Protein AF-A0A2V6CQQ0-F1 (afdb_monomer_lite)

Structure (mmCIF, N/CA/C/O backbone):
data_AF-A0A2V6CQQ0-F1
#
_entry.id   AF-A0A2V6CQQ0-F1
#
loop_
_atom_site.group_PDB
_atom_site.id
_atom_site.type_symbol
_atom_site.label_atom_id
_atom_site.label_alt_id
_atom_site.label_comp_id
_atom_site.label_asym_id
_atom_site.label_entity_id
_atom_site.label_seq_id
_atom_site.pdbx_PDB_ins_code
_atom_site.Cartn_x
_atom_site.Cartn_y
_atom_site.Cartn_z
_atom_site.occupancy
_atom_site.B_iso_or_equiv
_atom_site.auth_seq_id
_atom_site.auth_comp_id
_atom_site.auth_asym_id
_atom_site.auth_atom_id
_atom_site.pdbx_PDB_model_num
ATOM 1 N N . MET A 1 1 ? -26.457 2.464 -10.952 1.00 28.53 1 MET A N 1
ATOM 2 C CA . MET A 1 1 ? -26.771 2.370 -9.508 1.00 28.53 1 MET A CA 1
ATOM 3 C C . MET A 1 1 ? -25.485 2.509 -8.698 1.00 28.53 1 MET A C 1
ATOM 5 O O . MET A 1 1 ? -24.853 1.508 -8.412 1.00 28.53 1 MET A O 1
ATOM 9 N N . ILE A 1 2 ? -25.057 3.734 -8.381 1.00 39.97 2 ILE A N 1
ATOM 10 C CA . ILE A 1 2 ? -23.829 3.989 -7.587 1.00 39.97 2 ILE A CA 1
ATOM 11 C C . ILE A 1 2 ? -24.143 4.788 -6.299 1.00 39.97 2 ILE A C 1
ATOM 13 O O .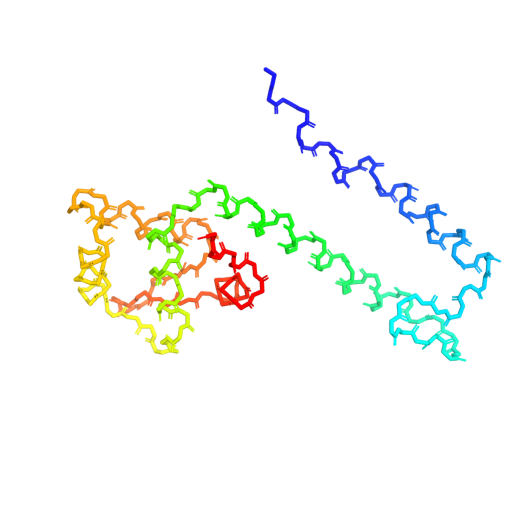 ILE A 1 2 ? -23.304 4.941 -5.423 1.00 39.97 2 ILE A O 1
ATOM 17 N N . LEU A 1 3 ? -25.399 5.204 -6.097 1.00 36.00 3 LEU A N 1
ATOM 18 C CA . LEU A 1 3 ? -25.819 6.024 -4.951 1.00 36.00 3 LEU A CA 1
ATOM 19 C C . LEU A 1 3 ? -26.097 5.264 -3.635 1.00 36.00 3 LEU A C 1
ATOM 21 O O . LEU A 1 3 ? -26.419 5.899 -2.637 1.00 36.00 3 LEU A O 1
ATOM 25 N N . LEU A 1 4 ? -25.976 3.932 -3.591 1.00 36.03 4 LEU A N 1
ATOM 26 C CA . LEU A 1 4 ? -26.405 3.127 -2.430 1.00 36.03 4 LEU A CA 1
ATOM 27 C C . LEU A 1 4 ? -25.297 2.774 -1.421 1.00 36.03 4 LEU A C 1
ATOM 29 O O . LEU A 1 4 ? -25.607 2.281 -0.342 1.00 36.03 4 LEU A O 1
ATOM 33 N N . LEU A 1 5 ? -24.024 3.045 -1.723 1.00 39.38 5 LEU A N 1
ATOM 34 C CA . LEU A 1 5 ? -22.901 2.677 -0.841 1.00 39.38 5 LEU A CA 1
ATOM 35 C C . LEU A 1 5 ? -22.500 3.773 0.161 1.00 39.38 5 LEU A C 1
ATOM 37 O O . LEU A 1 5 ? -21.804 3.490 1.130 1.00 39.38 5 LEU A O 1
ATOM 41 N N . VAL A 1 6 ? -22.973 5.011 -0.022 1.00 39.28 6 VAL A N 1
ATOM 42 C CA . VAL A 1 6 ? -22.589 6.158 0.828 1.00 39.28 6 VAL A CA 1
ATOM 43 C C . VAL A 1 6 ? -23.478 6.292 2.076 1.00 39.28 6 VAL A C 1
ATOM 45 O O . VAL A 1 6 ? -23.090 6.922 3.056 1.00 39.28 6 VAL A O 1
ATOM 48 N N . THR A 1 7 ? -24.657 5.668 2.104 1.00 36.47 7 THR A N 1
ATOM 49 C CA . THR A 1 7 ? -25.633 5.847 3.197 1.00 36.47 7 THR A CA 1
ATOM 50 C C . THR A 1 7 ? -25.493 4.847 4.341 1.00 36.47 7 THR A C 1
ATOM 52 O O . THR A 1 7 ? -26.011 5.098 5.430 1.00 36.47 7 THR A O 1
ATOM 55 N N . VAL A 1 8 ? -24.755 3.751 4.158 1.00 41.12 8 VAL A N 1
ATOM 56 C CA . VAL A 1 8 ? -24.624 2.691 5.170 1.00 41.12 8 VAL A CA 1
ATOM 57 C C . VAL A 1 8 ? -24.041 3.220 6.496 1.00 41.12 8 VAL A C 1
ATOM 59 O O . VAL A 1 8 ? -24.694 3.042 7.523 1.00 41.12 8 VAL A O 1
ATOM 62 N N . PRO A 1 9 ? -22.934 3.989 6.553 1.00 44.97 9 PRO A N 1
ATOM 63 C CA . PRO A 1 9 ? -22.436 4.471 7.844 1.00 44.97 9 PRO A CA 1
ATOM 64 C C . PRO A 1 9 ? -23.335 5.540 8.492 1.00 44.97 9 PRO A C 1
ATOM 66 O O . PRO A 1 9 ? -23.205 5.807 9.688 1.00 44.97 9 PRO A O 1
ATOM 69 N N . PHE A 1 10 ? -24.262 6.148 7.741 1.00 43.06 10 PHE A N 1
ATOM 70 C CA . PHE A 1 10 ? -25.167 7.180 8.255 1.00 43.06 10 PHE A CA 1
ATOM 71 C C . PHE A 1 10 ? -26.461 6.591 8.836 1.00 43.06 10 PHE A C 1
ATOM 73 O O . PHE A 1 10 ? -26.939 7.050 9.873 1.00 43.06 10 PHE A O 1
ATOM 80 N N . VAL A 1 11 ? -26.996 5.527 8.227 1.00 44.72 11 VAL A N 1
ATOM 81 C CA . VAL A 1 11 ? -28.242 4.875 8.672 1.00 44.72 11 VAL A CA 1
ATOM 82 C C . VAL A 1 11 ? -28.039 4.085 9.975 1.00 44.72 11 VAL A C 1
ATOM 84 O O . VAL A 1 11 ? -28.928 4.060 10.832 1.00 44.72 11 VAL A O 1
ATOM 87 N N . PHE A 1 12 ? -26.847 3.523 10.201 1.00 46.91 12 PHE A N 1
ATOM 88 C CA . PHE A 1 12 ? -26.572 2.707 11.389 1.00 46.91 12 PHE A CA 1
ATOM 89 C C . PHE A 1 12 ? -26.196 3.495 12.654 1.00 46.91 12 PHE A C 1
ATOM 91 O O . PHE A 1 12 ? -26.159 2.893 13.723 1.00 46.91 12 PHE A O 1
ATOM 98 N N . ARG A 1 13 ? -25.997 4.824 12.614 1.00 49.53 13 ARG A N 1
ATOM 99 C CA . ARG A 1 13 ? -25.716 5.611 13.841 1.00 49.53 13 ARG A CA 1
ATOM 100 C C . ARG A 1 13 ? -26.826 5.477 14.885 1.00 49.53 13 ARG A C 1
ATOM 102 O O . ARG A 1 13 ? -26.554 5.286 16.066 1.00 49.53 13 ARG A O 1
ATOM 109 N N . SER A 1 14 ? -28.081 5.525 14.437 1.00 51.91 14 SER A N 1
ATOM 110 C CA . SER A 1 14 ? -29.247 5.371 15.315 1.00 51.91 14 SER A CA 1
ATOM 111 C C . SER A 1 14 ? -29.390 3.943 15.854 1.00 51.91 14 SER A C 1
ATOM 113 O O . SER A 1 14 ? -29.821 3.746 16.989 1.00 51.91 14 SER A O 1
ATOM 115 N N . GLN A 1 15 ? -28.995 2.941 15.064 1.00 48.72 15 GLN A N 1
ATOM 116 C CA . GLN A 1 15 ? -29.068 1.533 15.447 1.00 48.72 15 GLN A CA 1
ATOM 117 C C . GLN A 1 15 ? -27.927 1.131 16.383 1.00 48.72 15 GLN A C 1
ATOM 119 O O . GLN A 1 15 ? -28.166 0.387 17.326 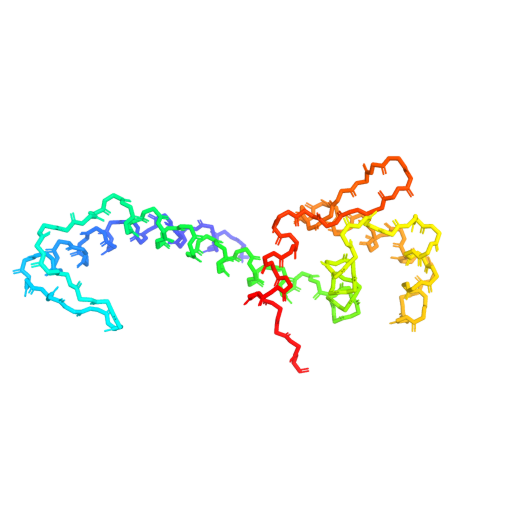1.00 48.72 15 GLN A O 1
ATOM 124 N N . LEU A 1 16 ? -26.726 1.687 16.201 1.00 53.59 16 LEU A N 1
ATOM 125 C CA . LEU A 1 16 ? -25.611 1.545 17.136 1.00 53.59 16 LEU A CA 1
ATOM 126 C C . LEU A 1 16 ? -25.923 2.224 18.468 1.00 53.59 16 LEU A C 1
ATOM 128 O O . LEU A 1 16 ? -25.716 1.616 19.508 1.00 53.59 16 LEU A O 1
ATOM 132 N N . ALA A 1 17 ? -26.510 3.425 18.459 1.00 53.28 17 ALA A N 1
ATOM 133 C CA . ALA A 1 17 ? -26.971 4.072 19.687 1.00 53.28 17 ALA A CA 1
ATOM 134 C C . ALA A 1 17 ? -28.032 3.230 20.423 1.00 53.28 17 ALA A C 1
ATOM 136 O O . ALA A 1 17 ? -27.977 3.106 21.643 1.00 53.28 17 ALA A O 1
ATOM 137 N N . LYS A 1 18 ? -28.957 2.590 19.690 1.00 50.97 18 LYS A N 1
ATOM 138 C CA . LYS A 1 18 ? -29.941 1.651 20.261 1.00 50.97 18 LYS A CA 1
ATOM 139 C C . LYS A 1 18 ? -29.304 0.362 20.780 1.00 50.97 18 LYS A C 1
ATOM 141 O O . LYS A 1 18 ? -29.691 -0.102 21.845 1.00 50.97 18 LYS A O 1
ATOM 146 N N . LEU A 1 19 ? -28.324 -0.196 20.071 1.00 56.00 19 LEU A N 1
ATOM 147 C CA . LEU A 1 19 ? -27.565 -1.366 20.515 1.00 56.00 19 LEU A CA 1
ATOM 148 C C . LEU A 1 19 ? -26.779 -1.046 21.794 1.00 56.00 19 LEU A C 1
ATOM 150 O O . LEU A 1 19 ? -26.791 -1.829 22.733 1.00 56.00 19 LEU A O 1
ATOM 154 N N . ILE A 1 20 ? -26.164 0.135 21.866 1.00 55.00 20 ILE A N 1
ATOM 155 C CA . ILE A 1 20 ? -25.442 0.630 23.043 1.00 55.00 20 ILE A CA 1
ATOM 156 C C . ILE A 1 20 ? -26.406 0.860 24.209 1.00 55.00 20 ILE A C 1
ATOM 158 O O . ILE A 1 20 ? -26.116 0.426 25.320 1.00 55.00 20 ILE A O 1
ATOM 162 N N . ALA A 1 21 ? -27.572 1.465 23.967 1.00 53.31 21 ALA A N 1
ATOM 163 C CA . ALA A 1 21 ? -28.611 1.614 24.984 1.00 53.31 21 ALA A CA 1
ATOM 164 C C . ALA A 1 21 ? -29.103 0.248 25.494 1.00 53.31 21 ALA A C 1
ATOM 166 O O . ALA A 1 21 ? -29.290 0.075 26.695 1.00 53.31 21 ALA A O 1
ATOM 167 N N . LEU A 1 22 ? -29.239 -0.748 24.612 1.00 52.69 22 LEU A N 1
ATOM 168 C CA . LEU A 1 22 ? -29.574 -2.126 24.981 1.00 52.69 22 LEU A CA 1
ATOM 169 C C . LEU A 1 22 ? -28.461 -2.800 25.794 1.00 52.69 22 LEU A C 1
ATOM 171 O O . LEU A 1 22 ? -28.764 -3.447 26.788 1.00 52.69 22 LEU A O 1
ATOM 175 N N . ILE A 1 23 ? -27.187 -2.615 25.436 1.00 56.75 23 ILE A N 1
ATOM 176 C CA . ILE A 1 23 ? -26.026 -3.129 26.187 1.00 56.75 23 ILE A CA 1
ATOM 177 C C . ILE A 1 23 ? -25.952 -2.489 27.584 1.00 56.75 23 ILE A C 1
ATOM 179 O O . ILE A 1 23 ? -25.709 -3.185 28.573 1.00 56.75 23 ILE A O 1
ATOM 183 N N . GLN A 1 24 ? -26.216 -1.181 27.676 1.00 52.22 24 GLN A N 1
ATOM 184 C CA . GLN A 1 24 ? -26.288 -0.432 28.933 1.00 52.22 24 GLN A CA 1
ATOM 185 C C . GLN A 1 24 ? -27.463 -0.892 29.807 1.00 52.22 24 GLN A C 1
ATOM 187 O O . GLN A 1 24 ? -27.277 -1.137 30.999 1.00 52.22 24 GLN A O 1
ATOM 192 N N . MET A 1 25 ? -28.655 -1.069 29.224 1.00 50.25 25 MET A N 1
ATOM 193 C CA . MET A 1 25 ? -29.836 -1.588 29.926 1.00 50.25 25 MET A CA 1
ATOM 194 C C . MET A 1 25 ? -29.645 -3.039 30.379 1.00 50.25 25 MET A C 1
ATOM 196 O O . MET A 1 25 ? -30.056 -3.400 31.480 1.00 50.25 25 MET A O 1
ATOM 200 N N . ALA A 1 26 ? -28.978 -3.861 29.568 1.00 49.97 26 ALA A N 1
ATOM 201 C CA . ALA A 1 26 ? -28.723 -5.269 29.852 1.00 49.97 26 ALA A CA 1
ATOM 202 C C . ALA A 1 26 ? -27.560 -5.504 30.836 1.00 49.97 26 ALA A C 1
ATOM 204 O O . ALA A 1 26 ? -27.280 -6.655 31.167 1.00 49.97 26 ALA A O 1
ATOM 205 N N . LYS A 1 27 ? -26.883 -4.443 31.319 1.00 51.56 27 LYS A N 1
ATOM 206 C CA . LYS A 1 27 ? -25.722 -4.519 32.230 1.00 51.56 27 LYS A CA 1
ATOM 207 C C . LYS A 1 27 ? -24.691 -5.558 31.777 1.00 51.56 27 LYS A C 1
ATOM 209 O O . LYS A 1 27 ? -24.169 -6.324 32.590 1.00 51.56 27 LYS A O 1
ATOM 214 N N . ILE A 1 28 ? -24.423 -5.616 30.474 1.00 47.50 28 ILE A N 1
ATOM 215 C CA . ILE A 1 28 ? -23.486 -6.588 29.912 1.00 47.50 28 ILE A CA 1
ATOM 216 C C . ILE A 1 28 ? -22.084 -6.219 30.404 1.00 47.50 28 ILE A C 1
ATOM 218 O O . ILE A 1 28 ? -21.483 -5.249 29.955 1.00 47.50 28 ILE A O 1
ATOM 222 N N . LYS A 1 29 ? -21.579 -6.997 31.365 1.00 47.72 29 LYS A N 1
ATOM 223 C CA . LYS A 1 29 ? -20.271 -6.785 32.007 1.00 47.72 29 LYS A CA 1
ATOM 224 C C . LYS A 1 29 ? -19.089 -7.211 31.137 1.00 47.72 29 LYS A C 1
ATOM 226 O O . LYS A 1 29 ? -17.948 -6.953 31.506 1.00 47.72 29 LYS A O 1
ATOM 231 N N . LYS A 1 30 ? -19.353 -7.873 30.007 1.00 43.53 30 LYS A N 1
ATOM 232 C CA . LYS A 1 30 ? -18.328 -8.494 29.172 1.00 43.53 30 LYS A CA 1
ATOM 233 C C . LYS A 1 30 ? -18.705 -8.447 27.699 1.00 43.53 30 LYS A C 1
ATOM 235 O O . LYS A 1 30 ? -19.764 -8.942 27.320 1.00 43.53 30 LYS A O 1
ATOM 240 N N . LEU A 1 31 ? -17.830 -7.883 26.872 1.00 49.91 31 LEU A N 1
ATOM 241 C CA . LEU A 1 31 ? -17.937 -7.952 25.415 1.00 49.91 31 LEU A CA 1
ATOM 242 C C . LEU A 1 31 ? -16.597 -8.465 24.872 1.00 49.91 31 LEU A C 1
ATOM 244 O O . LEU A 1 31 ? -15.614 -7.730 24.806 1.00 49.91 31 LEU A O 1
ATOM 248 N N . GLY A 1 32 ? -16.536 -9.761 24.557 1.00 56.38 32 GLY A N 1
ATOM 249 C CA . GLY A 1 32 ? -15.282 -10.426 24.190 1.00 56.38 32 GLY A CA 1
ATOM 250 C C . GLY A 1 32 ? -14.269 -10.452 25.354 1.00 56.38 32 GLY A C 1
ATOM 251 O O . GLY A 1 32 ? -14.653 -10.811 26.469 1.00 56.38 32 GLY A O 1
ATOM 252 N N . PRO A 1 33 ? -12.986 -10.106 25.131 1.00 47.94 33 PRO A N 1
ATOM 253 C CA . PRO A 1 33 ? -11.940 -10.148 26.160 1.00 47.94 33 PRO A CA 1
ATOM 254 C C . PRO A 1 33 ? -11.958 -8.954 27.133 1.00 47.94 33 PRO A C 1
ATOM 256 O O . PRO A 1 33 ? -11.069 -8.850 27.970 1.00 47.94 33 PRO A O 1
ATOM 259 N N . ILE A 1 34 ? -12.928 -8.042 27.024 1.00 45.34 34 ILE A N 1
ATOM 260 C CA . ILE A 1 34 ? -12.988 -6.810 27.821 1.00 45.34 34 ILE A CA 1
ATOM 261 C C . ILE A 1 34 ? -14.002 -6.985 28.957 1.00 45.34 34 ILE A C 1
ATOM 263 O O . ILE A 1 34 ? -15.170 -7.291 28.699 1.00 45.34 34 ILE A O 1
ATOM 267 N N . GLU A 1 35 ? -13.560 -6.771 30.199 1.00 49.34 35 GLU A N 1
ATOM 268 C CA . GLU A 1 35 ? -14.394 -6.778 31.407 1.00 49.34 35 GLU A CA 1
ATOM 269 C C . GLU A 1 35 ? -14.608 -5.338 31.899 1.00 49.34 35 GLU A C 1
ATOM 271 O O . GLU A 1 35 ? -13.659 -4.581 32.099 1.00 49.34 35 GLU A O 1
ATOM 276 N N . PHE A 1 36 ? -15.871 -4.928 32.041 1.00 53.00 36 PHE A N 1
ATOM 277 C CA . PHE A 1 36 ? -16.247 -3.572 32.456 1.00 53.00 36 PHE A CA 1
ATOM 278 C C . PHE A 1 36 ? -16.429 -3.538 33.980 1.00 53.00 36 PHE A C 1
ATOM 280 O O . PHE A 1 36 ? -17.535 -3.754 34.478 1.00 53.00 36 PHE A O 1
ATOM 287 N N . GLU A 1 37 ? -15.345 -3.330 34.733 1.00 50.28 37 GLU A N 1
ATOM 288 C CA . GLU A 1 37 ? -15.372 -3.547 36.188 1.00 50.28 37 GLU A CA 1
ATOM 289 C C . GLU A 1 37 ? -16.091 -2.469 37.008 1.00 50.28 37 GLU A C 1
ATOM 291 O O . GLU A 1 37 ? -16.695 -2.823 3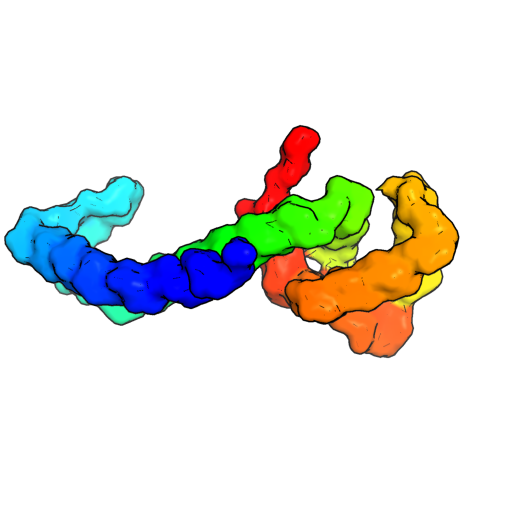8.016 1.00 50.28 37 GLU A O 1
ATOM 296 N N . GLN A 1 38 ? -16.119 -1.194 36.614 1.00 48.78 38 GLN A N 1
ATOM 297 C CA . GLN A 1 38 ? -16.846 -0.147 37.349 1.00 48.78 38 GLN A CA 1
ATOM 298 C C . GLN A 1 38 ? -16.852 1.152 36.536 1.00 48.78 38 GLN A C 1
ATOM 300 O O . GLN A 1 38 ? -15.794 1.682 36.230 1.00 48.78 38 GLN A O 1
ATOM 305 N N . ASN A 1 39 ? -18.048 1.663 36.222 1.00 49.53 39 ASN A N 1
ATOM 306 C CA . ASN A 1 39 ? -18.324 2.811 35.346 1.00 49.53 39 ASN A CA 1
ATOM 307 C C . ASN A 1 39 ? -17.825 2.650 33.897 1.00 49.53 39 ASN A C 1
ATOM 309 O O . ASN A 1 39 ? -16.639 2.467 33.650 1.00 49.53 39 ASN A O 1
ATOM 313 N N . PRO A 1 40 ? -18.715 2.727 32.894 1.00 50.31 40 PRO A N 1
ATOM 314 C CA . PRO A 1 40 ? -18.290 2.522 31.519 1.00 50.31 40 PRO A CA 1
ATOM 315 C C . PRO A 1 40 ? -17.434 3.724 31.068 1.00 50.31 40 PRO A C 1
ATOM 317 O O . PRO A 1 40 ? -17.923 4.856 31.137 1.00 50.31 40 PRO A O 1
ATOM 320 N N . PRO A 1 41 ? -16.200 3.537 30.557 1.00 51.84 41 PRO A N 1
ATOM 321 C CA . PRO A 1 41 ? -15.496 4.595 29.845 1.00 51.84 41 PRO A CA 1
ATOM 322 C C . PRO A 1 41 ? -16.134 4.711 28.455 1.00 51.84 41 PRO A C 1
ATOM 324 O O . PRO A 1 41 ? -15.591 4.280 27.442 1.00 51.84 41 PRO A O 1
ATOM 327 N N . ILE A 1 42 ? -17.373 5.218 28.419 1.00 60.91 42 ILE A N 1
ATOM 328 C CA . ILE A 1 42 ? -18.231 5.209 27.227 1.00 60.91 42 ILE A CA 1
ATOM 329 C C . ILE A 1 42 ? -17.557 5.991 26.100 1.00 60.91 42 ILE A C 1
ATOM 331 O O . ILE A 1 42 ? -17.540 5.525 24.969 1.00 60.91 42 ILE A O 1
ATOM 335 N N . ALA A 1 43 ? -16.979 7.156 26.395 1.00 59.97 43 ALA A N 1
ATOM 336 C CA . ALA A 1 43 ? -16.414 8.028 25.370 1.00 59.97 43 ALA A CA 1
ATOM 337 C C . ALA A 1 43 ? -15.144 7.446 24.729 1.00 59.97 43 ALA A C 1
ATOM 339 O O . ALA A 1 43 ? -15.034 7.442 23.506 1.00 59.97 43 ALA A O 1
ATOM 340 N N . GLU A 1 44 ? -14.220 6.914 25.531 1.00 56.44 44 GLU A N 1
ATOM 341 C CA . GLU A 1 44 ? -12.952 6.360 25.041 1.00 56.44 44 GLU A CA 1
ATOM 342 C C . GLU A 1 44 ? -13.163 5.053 24.273 1.00 56.44 44 GLU A C 1
ATOM 344 O O . GLU A 1 44 ? -12.610 4.882 23.188 1.00 56.44 44 GLU A O 1
ATOM 349 N N . ILE A 1 45 ? -14.039 4.168 24.767 1.00 60.72 45 ILE A N 1
ATOM 350 C CA . ILE A 1 45 ? -14.398 2.941 24.046 1.00 60.72 45 ILE A CA 1
ATOM 351 C C . ILE A 1 45 ? -15.136 3.283 22.748 1.00 60.72 45 ILE A C 1
ATOM 353 O O . ILE A 1 45 ? -14.841 2.694 21.711 1.00 60.72 45 ILE A O 1
ATOM 357 N N . ILE A 1 46 ? -16.071 4.242 22.760 1.00 61.56 46 ILE A N 1
ATOM 358 C CA . ILE A 1 46 ? -16.766 4.666 21.535 1.00 61.56 46 ILE A CA 1
ATOM 359 C C . ILE A 1 46 ? -15.784 5.281 20.542 1.00 61.56 46 ILE A C 1
ATOM 361 O O . ILE A 1 46 ? -15.884 4.979 19.354 1.00 61.56 46 ILE A O 1
ATOM 365 N N . ALA A 1 47 ? -14.840 6.109 20.989 1.00 62.81 47 ALA A N 1
ATOM 366 C CA . ALA A 1 47 ? -13.822 6.692 20.122 1.00 62.81 47 ALA A CA 1
ATOM 367 C C . ALA A 1 47 ? -12.948 5.601 19.487 1.00 62.81 47 ALA A C 1
ATOM 369 O O . ALA A 1 47 ? -12.779 5.596 18.268 1.00 62.81 47 ALA A O 1
ATOM 370 N N . LEU A 1 48 ? -12.492 4.627 20.283 1.00 63.88 48 LEU A N 1
ATOM 371 C CA . LEU A 1 48 ? -11.691 3.496 19.816 1.00 63.88 48 LEU A CA 1
ATOM 372 C C . LEU A 1 48 ? -12.456 2.622 18.809 1.00 63.88 48 LEU A C 1
ATOM 374 O O . LEU A 1 48 ? -11.946 2.319 17.733 1.00 63.88 48 LEU A O 1
ATOM 378 N N . VAL A 1 49 ? -13.704 2.259 19.122 1.00 65.69 49 VAL A N 1
ATOM 379 C CA . VAL A 1 49 ? -14.560 1.459 18.231 1.00 65.69 49 VAL A CA 1
ATOM 380 C C . VAL A 1 49 ? -14.875 2.231 16.951 1.00 65.69 49 VAL A C 1
ATOM 382 O O . VAL A 1 49 ? -14.823 1.665 15.862 1.00 65.69 49 VAL A O 1
ATOM 385 N N . THR A 1 50 ? -15.156 3.531 17.048 1.00 66.50 50 THR A N 1
ATOM 386 C CA . THR A 1 50 ? -15.426 4.379 15.878 1.00 66.50 50 THR A CA 1
ATOM 387 C C . THR A 1 50 ? -14.197 4.476 14.979 1.00 66.50 50 THR A C 1
ATOM 389 O O . THR A 1 50 ? -14.326 4.317 13.766 1.00 66.50 50 THR A O 1
ATOM 392 N N . GLN A 1 51 ? -13.009 4.670 15.559 1.00 71.00 51 GLN A N 1
ATOM 393 C CA . GLN A 1 51 ? -11.746 4.681 14.825 1.00 71.00 51 GLN A CA 1
ATOM 394 C C . GLN A 1 51 ? -11.497 3.338 14.130 1.00 71.00 51 GLN A C 1
ATOM 396 O O . GLN A 1 51 ? -11.187 3.314 12.943 1.00 71.00 51 GLN A O 1
ATOM 401 N N . GLN A 1 52 ? -11.697 2.218 14.824 1.00 72.06 52 GLN A N 1
ATOM 402 C CA . GLN A 1 52 ? -11.484 0.885 14.260 1.00 72.06 52 GLN A CA 1
ATOM 403 C C . GLN A 1 52 ? -12.475 0.558 13.130 1.00 72.06 52 GLN A C 1
ATOM 405 O O . GLN A 1 52 ? -12.098 -0.044 12.125 1.00 72.06 52 GLN A O 1
ATOM 410 N N . VAL A 1 53 ? -13.735 0.988 13.253 1.00 74.19 53 VAL A N 1
ATOM 411 C CA . VAL A 1 53 ? -14.738 0.854 12.184 1.00 74.19 53 VAL A CA 1
ATOM 412 C C . VAL A 1 53 ? -14.355 1.706 10.971 1.00 74.19 53 VAL A C 1
ATOM 414 O O . VAL A 1 53 ? -14.439 1.225 9.842 1.00 74.19 53 VAL A O 1
ATOM 417 N N . GLN A 1 54 ? -13.897 2.944 11.183 1.00 76.50 54 GLN A N 1
ATOM 418 C CA . GLN A 1 54 ? -13.418 3.807 10.100 1.00 76.50 54 GLN A CA 1
ATOM 419 C C . GLN A 1 54 ? -12.198 3.206 9.391 1.00 76.50 54 GLN A C 1
ATOM 421 O O . GLN A 1 54 ? -12.191 3.129 8.164 1.00 76.50 54 GLN A O 1
ATOM 426 N N . GLU A 1 55 ? -11.210 2.718 10.144 1.00 79.88 55 GLU A N 1
ATOM 427 C CA . GLU A 1 55 ? -10.046 2.020 9.591 1.00 79.88 55 GLU A CA 1
ATOM 428 C C . GLU A 1 55 ? -10.463 0.782 8.792 1.00 79.88 55 GLU A C 1
ATOM 430 O O . GLU A 1 55 ? -9.989 0.596 7.677 1.00 79.88 55 GLU A O 1
ATOM 435 N N . SER A 1 56 ? -11.401 -0.027 9.297 1.00 78.12 56 SER A N 1
ATOM 436 C CA . SER A 1 56 ? -11.883 -1.213 8.581 1.00 78.12 56 SER A CA 1
ATOM 437 C C . SER A 1 56 ? -12.506 -0.872 7.226 1.00 78.12 56 SER A C 1
ATOM 439 O O . SER A 1 56 ? -12.277 -1.594 6.258 1.00 78.12 56 SER A O 1
ATOM 441 N N . VAL A 1 57 ? -13.286 0.211 7.138 1.00 84.56 57 VAL A N 1
ATOM 442 C CA . VAL A 1 57 ? -13.886 0.659 5.869 1.00 84.56 57 VAL A CA 1
ATOM 443 C C . VAL A 1 57 ? -12.806 1.145 4.903 1.00 84.56 57 VAL A C 1
ATOM 445 O O . VAL A 1 57 ? -12.818 0.780 3.727 1.00 84.56 57 VAL A O 1
ATOM 448 N N . VAL A 1 58 ? -11.849 1.935 5.395 1.00 85.56 58 VAL A N 1
ATOM 449 C CA . VAL A 1 58 ? -10.735 2.434 4.580 1.00 85.56 58 VAL A CA 1
ATOM 450 C C . VAL A 1 58 ? -9.859 1.281 4.089 1.00 85.56 58 VAL A C 1
ATOM 452 O O . VAL A 1 58 ? -9.502 1.248 2.916 1.00 85.56 58 VAL A O 1
ATOM 455 N N . PHE A 1 59 ? -9.544 0.301 4.933 1.00 90.38 59 PHE A N 1
ATOM 456 C CA . PHE A 1 59 ? -8.716 -0.844 4.549 1.00 90.38 59 PHE A CA 1
ATOM 457 C C . PHE A 1 59 ? -9.407 -1.753 3.540 1.00 90.38 59 PHE A C 1
ATOM 459 O O . PHE A 1 59 ? -8.744 -2.259 2.637 1.00 90.38 59 PHE A O 1
ATOM 466 N N . GLU A 1 60 ? -10.722 -1.932 3.648 1.00 85.88 60 GLU A N 1
ATOM 467 C CA . GLU A 1 60 ? -11.491 -2.669 2.646 1.00 85.88 60 GLU A CA 1
ATOM 468 C C . GLU A 1 60 ? -11.452 -1.954 1.289 1.00 85.88 60 GLU A C 1
ATOM 470 O O . GLU A 1 60 ? -11.147 -2.573 0.270 1.00 85.88 60 GLU A O 1
ATOM 475 N N . TYR A 1 61 ? -11.636 -0.629 1.281 1.00 87.69 61 TYR A N 1
ATOM 476 C CA . TYR A 1 61 ? -11.469 0.178 0.073 1.00 87.69 61 TYR A CA 1
ATOM 477 C C . TYR A 1 61 ? -10.057 0.043 -0.519 1.00 87.69 61 TYR A C 1
ATOM 479 O O . TYR A 1 61 ? -9.912 -0.241 -1.706 1.00 87.69 61 TYR A O 1
ATOM 487 N N . LEU A 1 62 ? -9.007 0.174 0.300 1.00 89.19 62 LEU A N 1
ATOM 488 C CA . LEU A 1 62 ? -7.618 0.013 -0.148 1.00 89.19 62 LEU A CA 1
ATOM 489 C C . LEU A 1 62 ? -7.347 -1.398 -0.682 1.00 89.19 62 LEU A C 1
ATOM 491 O O . LEU A 1 62 ? -6.596 -1.555 -1.641 1.00 89.19 62 LEU A O 1
ATOM 495 N N . ASN A 1 63 ? -7.978 -2.426 -0.112 1.00 88.81 63 ASN A N 1
ATOM 496 C CA . ASN A 1 63 ? -7.837 -3.799 -0.584 1.00 88.81 63 ASN A CA 1
ATOM 497 C C . ASN A 1 63 ? -8.451 -4.037 -1.964 1.00 88.81 63 ASN A C 1
ATOM 499 O O . ASN A 1 63 ? -7.920 -4.879 -2.691 1.00 88.81 63 ASN A O 1
ATOM 503 N N . GLN A 1 64 ? -9.521 -3.319 -2.303 1.00 87.50 64 GLN A N 1
ATOM 504 C CA . GLN A 1 64 ? -10.163 -3.362 -3.618 1.00 87.50 64 GLN A CA 1
ATOM 505 C C . GLN A 1 64 ? -9.454 -2.452 -4.629 1.00 87.50 64 GLN A C 1
ATOM 507 O O . GLN A 1 64 ? -9.347 -2.795 -5.803 1.00 87.50 64 GLN A O 1
ATOM 512 N N . PHE A 1 65 ? -8.952 -1.304 -4.172 1.00 88.19 65 PHE A N 1
ATOM 513 C CA . PHE A 1 65 ? -8.288 -0.309 -5.011 1.00 88.19 65 PHE A CA 1
ATOM 514 C C . PHE A 1 65 ? -6.858 -0.711 -5.398 1.00 88.19 65 PHE A C 1
ATOM 516 O O . PHE A 1 65 ? -6.440 -0.528 -6.540 1.00 88.19 65 PHE A O 1
ATOM 523 N N . LEU A 1 66 ? -6.088 -1.257 -4.453 1.00 90.06 66 LEU A N 1
ATOM 524 C CA . LEU A 1 66 ? -4.691 -1.610 -4.673 1.00 90.06 66 LEU A CA 1
ATOM 525 C C . LEU A 1 66 ? -4.569 -3.049 -5.166 1.00 90.06 66 LEU A C 1
ATOM 527 O O . LEU A 1 66 ? -5.046 -3.990 -4.537 1.00 90.06 66 LEU A O 1
ATOM 531 N N . VAL A 1 67 ? -3.841 -3.235 -6.261 1.00 90.44 67 VAL A N 1
ATOM 532 C CA . VAL A 1 67 ? -3.455 -4.566 -6.740 1.00 90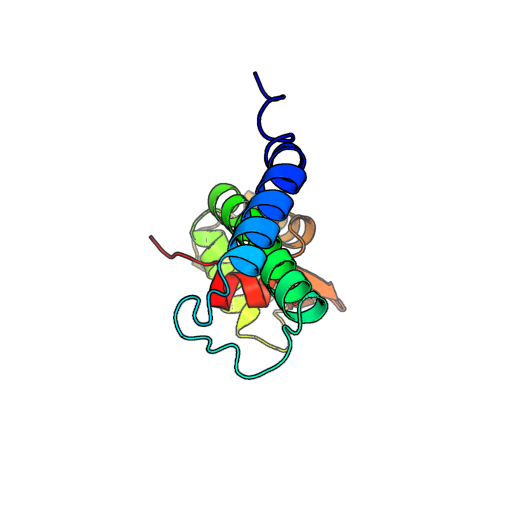.44 67 VAL A CA 1
ATOM 533 C C . VAL A 1 67 ? -2.342 -5.166 -5.871 1.00 90.44 67 VAL A C 1
ATOM 535 O O . VAL A 1 67 ? -1.603 -4.442 -5.199 1.00 90.44 67 VAL A O 1
ATOM 538 N N . LEU A 1 68 ? -2.173 -6.492 -5.918 1.00 90.75 68 LEU A N 1
ATOM 539 C CA . LEU A 1 68 ? -1.218 -7.230 -5.076 1.00 90.75 68 LEU A CA 1
ATOM 540 C C . LEU A 1 68 ? 0.217 -6.673 -5.132 1.00 90.75 68 LEU A C 1
ATOM 542 O O . LEU A 1 68 ? 0.854 -6.495 -4.099 1.00 90.75 68 LEU A O 1
ATOM 546 N N . ARG A 1 69 ? 0.716 -6.324 -6.323 1.00 91.81 69 ARG A N 1
ATOM 547 C CA . ARG A 1 69 ? 2.055 -5.726 -6.477 1.00 91.81 69 ARG A CA 1
ATOM 548 C C . ARG A 1 69 ? 2.201 -4.389 -5.741 1.00 91.81 69 ARG A C 1
ATOM 550 O O . ARG A 1 69 ? 3.219 -4.151 -5.101 1.00 91.81 69 ARG A O 1
ATOM 557 N N . THR A 1 70 ? 1.165 -3.550 -5.745 1.00 92.50 70 THR A N 1
ATOM 558 C CA . THR A 1 70 ? 1.164 -2.268 -5.024 1.00 92.50 70 THR A CA 1
ATOM 559 C C . THR A 1 70 ? 1.079 -2.480 -3.514 1.00 92.50 70 THR A C 1
ATOM 561 O O . THR A 1 70 ? 1.750 -1.782 -2.758 1.00 92.50 70 THR A O 1
ATOM 564 N N . LYS A 1 71 ? 0.322 -3.492 -3.070 1.00 93.81 71 LYS A N 1
ATOM 565 C CA . LYS A 1 71 ? 0.287 -3.933 -1.666 1.00 93.81 71 LYS A CA 1
ATOM 566 C C . LYS A 1 71 ? 1.671 -4.378 -1.179 1.00 93.81 71 LYS A C 1
ATOM 568 O O . LYS A 1 71 ? 2.103 -3.956 -0.110 1.00 93.81 71 LYS A O 1
ATOM 573 N N . ASN A 1 72 ? 2.396 -5.154 -1.986 1.00 93.38 72 ASN A N 1
ATOM 574 C CA . ASN A 1 72 ? 3.763 -5.584 -1.672 1.00 93.38 72 ASN A CA 1
ATOM 575 C C . ASN A 1 72 ? 4.744 -4.405 -1.618 1.00 93.38 72 ASN A C 1
ATOM 577 O O . ASN A 1 72 ? 5.544 -4.321 -0.688 1.00 93.38 72 ASN A O 1
ATOM 581 N N . LEU A 1 73 ? 4.645 -3.460 -2.557 1.00 94.94 73 LEU A N 1
ATOM 582 C CA . LEU A 1 73 ? 5.448 -2.234 -2.535 1.00 94.94 73 LEU A CA 1
ATOM 583 C C . LEU A 1 73 ? 5.214 -1.412 -1.265 1.00 94.94 73 LEU A C 1
ATOM 585 O O . LEU A 1 73 ? 6.176 -0.983 -0.631 1.00 94.94 73 LEU A O 1
ATOM 589 N N . LEU A 1 74 ? 3.954 -1.242 -0.856 1.00 94.50 74 LEU A N 1
ATOM 590 C CA . LEU A 1 74 ? 3.618 -0.587 0.409 1.00 94.50 74 LEU A CA 1
ATOM 591 C C . LEU A 1 74 ? 4.172 -1.347 1.614 1.00 94.50 74 LEU A C 1
ATOM 593 O O . LEU A 1 74 ? 4.673 -0.716 2.539 1.00 94.50 74 LEU A O 1
ATOM 597 N N . ALA A 1 75 ? 4.133 -2.682 1.604 1.00 94.25 75 ALA A N 1
ATOM 598 C CA . ALA A 1 75 ? 4.683 -3.488 2.688 1.00 94.25 75 ALA A CA 1
ATOM 599 C C . ALA A 1 75 ? 6.202 -3.311 2.840 1.00 94.25 75 ALA A C 1
ATOM 601 O O . ALA A 1 75 ? 6.697 -3.256 3.965 1.00 94.25 75 ALA A O 1
ATOM 602 N N . VAL A 1 76 ? 6.941 -3.189 1.731 1.00 94.44 76 VAL A N 1
ATOM 603 C CA . VAL A 1 76 ? 8.379 -2.881 1.768 1.00 94.44 76 VAL A CA 1
ATOM 604 C C . VAL A 1 76 ? 8.612 -1.446 2.234 1.00 94.44 76 VAL A C 1
ATOM 606 O O . VAL A 1 76 ? 9.426 -1.219 3.127 1.00 94.44 76 VAL A O 1
ATOM 609 N N . LEU A 1 77 ? 7.862 -0.487 1.686 1.00 95.25 77 LEU A N 1
ATOM 610 C CA . LEU A 1 77 ? 7.963 0.923 2.053 1.00 95.25 77 LEU A CA 1
ATOM 611 C C . LEU A 1 77 ? 7.698 1.150 3.550 1.00 95.25 77 LEU A C 1
ATOM 613 O O . LEU A 1 77 ? 8.457 1.855 4.202 1.00 95.25 77 LEU A O 1
ATOM 617 N N . ALA A 1 78 ? 6.663 0.524 4.113 1.00 93.19 78 ALA A N 1
ATOM 618 C CA . ALA A 1 78 ? 6.293 0.666 5.521 1.00 93.19 78 ALA A CA 1
ATOM 619 C C . ALA A 1 78 ? 7.313 0.054 6.494 1.00 93.19 78 ALA A C 1
ATOM 621 O O . ALA A 1 78 ? 7.317 0.411 7.668 1.00 93.19 78 ALA A O 1
ATOM 622 N N . ARG A 1 79 ? 8.174 -0.860 6.025 1.00 90.94 79 ARG A N 1
ATOM 623 C CA . ARG A 1 79 ? 9.292 -1.407 6.813 1.00 90.94 79 ARG A CA 1
ATOM 624 C C . ARG A 1 79 ? 10.528 -0.507 6.785 1.00 90.94 79 ARG A C 1
ATOM 626 O O . ARG A 1 79 ? 11.419 -0.698 7.607 1.00 90.94 79 ARG A O 1
ATOM 633 N N . ASN A 1 80 ? 10.595 0.442 5.853 1.00 90.62 80 ASN A N 1
ATOM 634 C CA . ASN A 1 80 ? 11.698 1.382 5.740 1.00 90.62 80 ASN A CA 1
ATOM 635 C C . ASN A 1 80 ? 11.312 2.728 6.370 1.00 90.62 80 ASN A C 1
ATOM 637 O O . ASN A 1 80 ? 10.656 3.559 5.742 1.00 90.62 80 ASN A O 1
ATOM 641 N N . ASN A 1 81 ? 11.719 2.931 7.624 1.00 82.75 81 ASN A N 1
ATOM 642 C CA . ASN A 1 81 ? 11.371 4.127 8.397 1.00 82.75 81 ASN A CA 1
ATOM 643 C C . ASN A 1 81 ? 11.902 5.425 7.768 1.00 82.75 81 ASN A C 1
ATOM 645 O O . ASN A 1 81 ? 11.221 6.445 7.830 1.00 82.75 81 ASN A O 1
ATOM 649 N N . ASP A 1 82 ? 13.060 5.372 7.106 1.00 89.38 82 ASP A N 1
ATOM 650 C CA . ASP A 1 82 ? 13.662 6.527 6.424 1.00 89.38 82 ASP A CA 1
ATOM 651 C C . ASP A 1 82 ? 13.072 6.748 5.019 1.00 89.38 82 ASP A C 1
ATOM 653 O O . ASP A 1 82 ? 13.526 7.610 4.259 1.00 89.38 82 ASP A O 1
ATOM 657 N N . GLY A 1 83 ? 12.079 5.944 4.634 1.00 92.50 83 GLY A N 1
ATOM 658 C CA . GLY A 1 83 ? 11.511 5.923 3.295 1.00 92.50 83 GLY A CA 1
ATOM 659 C C . GLY A 1 83 ? 12.477 5.385 2.240 1.00 92.50 83 GLY A C 1
ATOM 660 O O . GLY A 1 83 ? 13.617 5.007 2.512 1.00 92.50 83 GLY A O 1
ATOM 661 N N . LEU A 1 84 ? 12.019 5.369 0.995 1.00 96.00 84 LEU A N 1
ATOM 662 C CA . LEU A 1 84 ? 12.812 4.979 -0.172 1.00 96.00 84 LEU A CA 1
ATOM 663 C C . LEU A 1 84 ? 13.073 6.204 -1.037 1.00 96.00 84 LEU A C 1
ATOM 665 O O . LEU A 1 84 ? 12.184 7.040 -1.180 1.00 96.00 84 LEU A O 1
ATOM 669 N N . SER A 1 85 ? 14.250 6.312 -1.658 1.00 96.81 85 SER A N 1
ATOM 670 C CA . SER A 1 85 ? 14.406 7.305 -2.725 1.00 96.81 85 SER A CA 1
ATOM 671 C C . SER A 1 85 ? 13.431 6.989 -3.866 1.00 96.81 85 SER A C 1
ATOM 673 O O . SER A 1 85 ? 13.043 5.832 -4.065 1.00 96.81 85 SER A O 1
ATOM 675 N N . ILE A 1 86 ? 13.028 8.000 -4.639 1.00 95.38 86 ILE A N 1
ATOM 676 C CA . ILE A 1 86 ? 12.163 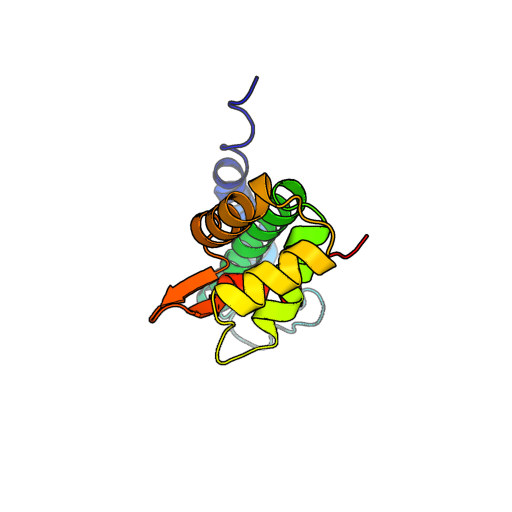7.776 -5.809 1.00 95.38 86 ILE A CA 1
ATOM 677 C C . ILE A 1 86 ? 12.813 6.778 -6.783 1.00 95.38 86 ILE A C 1
ATOM 679 O O . ILE A 1 86 ? 12.122 5.925 -7.338 1.00 95.38 86 ILE A O 1
ATOM 683 N N . ALA A 1 87 ? 14.137 6.836 -6.962 1.00 95.62 87 ALA A N 1
ATOM 684 C CA . ALA A 1 87 ? 14.871 5.909 -7.821 1.00 95.62 87 ALA A CA 1
ATOM 685 C C . ALA A 1 87 ? 14.816 4.461 -7.301 1.00 95.62 87 ALA A C 1
ATOM 687 O O . ALA A 1 87 ? 14.507 3.548 -8.070 1.00 95.62 87 ALA A O 1
ATOM 688 N N . ASP A 1 88 ? 15.032 4.256 -5.998 1.00 96.44 88 ASP A N 1
ATOM 689 C CA . ASP A 1 88 ? 14.966 2.926 -5.380 1.00 96.44 88 ASP A CA 1
ATOM 690 C C . ASP A 1 88 ? 13.555 2.352 -5.457 1.00 96.44 88 ASP A C 1
ATOM 692 O O . ASP A 1 88 ? 13.371 1.186 -5.806 1.00 96.44 88 ASP A O 1
ATOM 696 N N . PHE A 1 89 ? 12.540 3.180 -5.189 1.00 96.50 89 PHE A N 1
ATOM 697 C CA . PHE A 1 89 ? 11.149 2.760 -5.304 1.00 96.50 89 PHE A CA 1
ATOM 698 C C . PHE A 1 89 ? 10.803 2.360 -6.740 1.00 96.50 89 PHE A C 1
ATOM 700 O O . PHE A 1 89 ? 10.142 1.346 -6.945 1.00 96.50 89 PHE A O 1
ATOM 707 N N . ARG A 1 90 ? 11.261 3.122 -7.743 1.00 96.75 90 ARG A N 1
ATOM 708 C CA . ARG A 1 90 ? 11.053 2.788 -9.160 1.00 96.75 90 ARG A CA 1
ATOM 709 C C . ARG A 1 90 ? 11.707 1.456 -9.521 1.00 96.75 90 ARG A C 1
ATOM 711 O O . ARG A 1 90 ? 11.048 0.606 -10.113 1.00 96.75 90 ARG A O 1
ATOM 718 N N . SER A 1 91 ? 12.962 1.256 -9.122 1.00 96.94 91 SER A N 1
ATOM 719 C CA . SER A 1 91 ? 13.684 -0.006 -9.330 1.00 96.94 91 SER A CA 1
ATOM 720 C C . SER A 1 91 ? 12.945 -1.190 -8.695 1.00 96.94 91 SER A C 1
ATOM 722 O O . SER A 1 91 ? 12.722 -2.222 -9.330 1.00 96.94 91 SER A O 1
ATOM 724 N N . LEU A 1 92 ? 12.463 -1.003 -7.465 1.00 96.31 92 LEU A N 1
ATOM 725 C CA . LEU A 1 92 ? 11.679 -1.995 -6.744 1.00 96.31 92 LEU A CA 1
ATOM 726 C C . LEU A 1 92 ? 10.323 -2.273 -7.418 1.00 96.31 92 LEU A C 1
ATOM 728 O O . LEU A 1 92 ? 9.905 -3.419 -7.530 1.00 96.31 92 LEU A O 1
ATOM 732 N N . ALA A 1 93 ? 9.626 -1.246 -7.902 1.00 96.44 93 ALA A N 1
ATOM 733 C CA . ALA A 1 93 ? 8.358 -1.409 -8.608 1.00 96.44 93 ALA A CA 1
ATOM 734 C C . ALA A 1 93 ? 8.518 -2.261 -9.872 1.00 96.44 93 ALA A C 1
ATOM 736 O O . ALA A 1 93 ? 7.719 -3.171 -10.105 1.00 96.44 93 ALA A O 1
ATOM 737 N N . LEU A 1 94 ? 9.580 -2.015 -10.639 1.00 96.50 94 LEU A N 1
ATOM 738 C CA . LEU A 1 94 ? 9.913 -2.814 -11.815 1.00 96.50 94 LEU A CA 1
ATOM 739 C C . LEU A 1 94 ? 10.219 -4.272 -11.439 1.00 96.50 94 LEU A C 1
ATOM 741 O O . LEU A 1 94 ? 9.720 -5.181 -12.102 1.00 96.50 94 LEU A O 1
ATOM 745 N N . SER A 1 95 ? 10.967 -4.517 -10.355 1.00 95.44 95 SER A N 1
ATOM 746 C CA . SER A 1 95 ? 11.277 -5.885 -9.907 1.00 95.44 95 SER A CA 1
ATOM 747 C C . SER A 1 95 ? 10.048 -6.650 -9.397 1.00 95.44 95 SER A C 1
ATOM 749 O O . SER A 1 95 ? 9.983 -7.870 -9.541 1.00 95.44 95 SER A O 1
ATOM 751 N N . PHE A 1 96 ? 9.029 -5.945 -8.895 1.00 92.31 96 PHE A N 1
ATOM 752 C CA . PHE A 1 96 ? 7.708 -6.504 -8.576 1.00 92.31 96 PHE A CA 1
ATOM 753 C C . PHE A 1 96 ? 6.762 -6.623 -9.787 1.00 92.31 96 PHE A C 1
ATOM 755 O O . PHE A 1 96 ? 5.582 -6.948 -9.617 1.00 92.31 96 PHE A O 1
ATOM 762 N N . GLY A 1 97 ? 7.239 -6.367 -11.009 1.00 92.62 97 GLY A N 1
ATOM 763 C CA . GLY A 1 97 ? 6.448 -6.523 -12.232 1.00 92.62 97 GLY A CA 1
ATOM 764 C C . GLY A 1 97 ? 5.410 -5.417 -12.449 1.00 92.62 97 GLY A C 1
ATOM 765 O O . GLY A 1 97 ? 4.361 -5.648 -13.061 1.00 92.62 97 GLY A O 1
ATOM 766 N N . VAL A 1 98 ? 5.651 -4.209 -11.929 1.00 94.31 98 VAL A N 1
ATOM 767 C CA . VAL A 1 98 ? 4.925 -3.011 -12.372 1.00 94.31 98 VAL A CA 1
ATOM 768 C C . VAL A 1 98 ? 5.482 -2.603 -13.744 1.00 94.31 98 VAL A C 1
ATOM 770 O O . VAL A 1 98 ? 6.690 -2.403 -13.853 1.00 94.31 98 VAL A O 1
ATOM 773 N N . PRO A 1 99 ? 4.647 -2.471 -14.793 1.00 94.00 99 PRO A N 1
ATOM 774 C CA . PRO A 1 99 ? 5.101 -1.996 -16.095 1.00 94.00 99 PRO A CA 1
ATOM 775 C C . PRO A 1 99 ? 5.726 -0.598 -15.988 1.00 94.00 99 PRO A C 1
ATOM 777 O O . PRO A 1 99 ? 5.195 0.211 -15.220 1.00 94.00 99 PRO A O 1
ATOM 780 N N . PRO A 1 100 ? 6.801 -0.287 -16.737 1.00 94.19 100 PRO A N 1
ATOM 781 C CA . PRO A 1 100 ? 7.497 0.999 -16.657 1.00 94.19 100 PRO A CA 1
ATOM 782 C C . PRO A 1 100 ? 6.574 2.220 -16.750 1.00 94.19 100 PRO A C 1
ATOM 784 O O . PRO A 1 100 ? 6.690 3.149 -15.954 1.00 94.19 100 PRO A O 1
ATOM 787 N N . GLU A 1 101 ? 5.598 2.183 -17.654 1.00 94.94 101 GLU A N 1
ATOM 788 C CA . GLU A 1 101 ? 4.601 3.233 -17.874 1.00 94.94 101 GLU A CA 1
ATOM 789 C C . GLU A 1 101 ? 3.632 3.430 -16.695 1.00 94.94 101 GLU A C 1
ATOM 791 O O . GLU A 1 101 ? 3.008 4.480 -16.562 1.00 94.94 101 GLU A O 1
ATOM 796 N N . ASN A 1 102 ? 3.526 2.438 -15.808 1.00 94.44 102 ASN A N 1
ATOM 797 C CA . ASN A 1 102 ? 2.622 2.439 -14.660 1.00 94.44 102 ASN A CA 1
ATOM 798 C C . ASN A 1 102 ? 3.327 2.737 -13.331 1.00 94.44 102 ASN A C 1
ATOM 800 O O . ASN A 1 102 ? 2.661 2.799 -12.292 1.00 94.44 102 ASN A O 1
ATOM 804 N N . VAL A 1 103 ? 4.651 2.909 -13.315 1.00 95.50 103 VAL A N 1
ATOM 805 C CA . VAL A 1 103 ? 5.393 3.133 -12.065 1.00 95.50 103 VAL A CA 1
ATOM 806 C C . VAL A 1 103 ? 5.002 4.467 -11.428 1.00 95.50 103 VAL A C 1
ATOM 808 O O . VAL A 1 103 ? 4.634 4.501 -10.253 1.00 95.50 103 VAL A O 1
ATOM 811 N N . ASP A 1 104 ? 4.978 5.551 -12.202 1.00 94.44 104 ASP A N 1
ATOM 812 C CA . ASP A 1 104 ? 4.603 6.877 -11.692 1.00 94.44 104 ASP A CA 1
ATOM 813 C C . ASP A 1 104 ? 3.114 6.955 -11.316 1.00 94.44 104 ASP A C 1
ATOM 815 O O . ASP A 1 104 ? 2.742 7.614 -10.340 1.00 94.44 104 ASP A O 1
ATOM 819 N N . VAL A 1 105 ? 2.259 6.208 -12.024 1.00 94.38 105 VAL A N 1
ATOM 820 C CA . VAL A 1 105 ? 0.844 6.030 -11.658 1.00 94.38 105 VAL A CA 1
ATOM 821 C C . VAL A 1 105 ? 0.727 5.290 -10.326 1.00 94.38 105 VAL A C 1
ATOM 823 O O . VAL A 1 105 ? -0.087 5.664 -9.488 1.00 94.38 105 VAL A O 1
ATOM 826 N N . THR A 1 106 ? 1.566 4.280 -10.090 1.00 94.44 106 THR A N 1
ATOM 827 C CA . THR A 1 106 ? 1.590 3.526 -8.829 1.00 94.44 106 THR A CA 1
ATOM 828 C C . THR A 1 106 ? 2.010 4.413 -7.659 1.00 94.44 106 THR A C 1
ATOM 830 O O . THR A 1 106 ? 1.351 4.386 -6.621 1.00 94.44 106 THR A O 1
ATOM 833 N N . ILE A 1 107 ? 3.052 5.236 -7.833 1.00 95.19 107 ILE A N 1
ATOM 834 C CA . ILE A 1 107 ? 3.477 6.233 -6.834 1.00 95.19 107 ILE A CA 1
ATOM 835 C C . ILE A 1 107 ? 2.334 7.217 -6.560 1.00 95.19 107 ILE A C 1
ATOM 837 O O . ILE A 1 107 ? 1.972 7.459 -5.409 1.00 95.19 107 ILE A O 1
ATOM 841 N N . SER A 1 108 ? 1.712 7.740 -7.615 1.00 93.69 108 SER A N 1
ATOM 842 C CA . SER A 1 108 ? 0.595 8.679 -7.490 1.00 93.69 108 SER A CA 1
ATOM 843 C C . SER A 1 108 ? -0.598 8.053 -6.764 1.00 93.69 108 SER A C 1
ATOM 845 O O . SER A 1 108 ? -1.183 8.689 -5.892 1.00 93.69 108 SER A O 1
ATOM 847 N N . ALA A 1 109 ? -0.926 6.792 -7.055 1.00 92.50 109 ALA A N 1
ATOM 848 C CA . ALA A 1 109 ? -2.028 6.071 -6.426 1.00 92.50 109 ALA A CA 1
ATOM 849 C C . ALA A 1 109 ? -1.823 5.896 -4.914 1.00 92.50 109 ALA A C 1
ATOM 851 O O . ALA A 1 109 ? -2.750 6.141 -4.143 1.00 92.50 109 ALA A O 1
ATOM 852 N N . ILE A 1 110 ? -0.617 5.520 -4.467 1.00 94.62 110 ILE A N 1
ATOM 853 C CA . ILE A 1 110 ? -0.341 5.361 -3.029 1.00 94.62 110 ILE A CA 1
ATOM 854 C C . ILE A 1 110 ? -0.299 6.703 -2.284 1.00 94.62 110 ILE A C 1
ATOM 856 O O . ILE A 1 110 ? -0.654 6.750 -1.105 1.00 94.62 110 ILE A O 1
ATOM 860 N N . VAL A 1 111 ? 0.083 7.789 -2.964 1.00 94.94 111 VAL A N 1
ATOM 861 C CA . VAL A 1 111 ? 0.049 9.148 -2.404 1.00 94.94 111 VAL A CA 1
ATOM 862 C C . VAL A 1 111 ? -1.386 9.666 -2.305 1.00 94.94 111 VAL A C 1
ATOM 864 O O . VAL A 1 111 ? -1.799 10.133 -1.248 1.00 94.94 111 VAL A O 1
ATOM 867 N N . GLN A 1 112 ? -2.186 9.520 -3.364 1.00 91.94 112 GLN A N 1
ATOM 868 C CA . GLN A 1 112 ? -3.601 9.917 -3.372 1.00 91.94 112 GLN A CA 1
ATOM 869 C C . GLN A 1 112 ? -4.437 9.122 -2.363 1.00 91.94 112 GLN A C 1
ATOM 871 O O . GLN A 1 112 ? -5.339 9.670 -1.736 1.00 91.94 112 GLN A O 1
ATOM 876 N N . ALA A 1 113 ? -4.103 7.847 -2.157 1.00 90.38 113 ALA A N 1
ATOM 877 C CA . ALA A 1 113 ? -4.697 7.005 -1.124 1.00 90.38 113 ALA A CA 1
ATOM 878 C C . ALA A 1 113 ? -4.215 7.343 0.303 1.00 90.38 113 ALA A C 1
ATOM 880 O O . ALA A 1 113 ? -4.562 6.634 1.248 1.00 90.38 113 ALA A O 1
ATOM 881 N N . ASN A 1 114 ? -3.388 8.383 0.467 1.00 93.88 114 ASN A N 1
ATOM 882 C CA . ASN A 1 114 ? -2.784 8.801 1.730 1.00 93.88 114 ASN A CA 1
ATOM 883 C C . ASN A 1 114 ? -2.008 7.673 2.440 1.00 93.88 114 ASN A C 1
ATOM 885 O O . ASN A 1 114 ? -1.894 7.667 3.663 1.00 93.88 114 ASN A O 1
ATOM 889 N N . CYS A 1 115 ? -1.487 6.697 1.690 1.00 94.44 115 CYS A N 1
ATOM 890 C CA . CYS A 1 115 ? -0.649 5.613 2.214 1.00 94.44 115 CYS A CA 1
ATOM 891 C C . CYS A 1 115 ? 0.837 5.998 2.216 1.00 94.44 115 CYS A C 1
ATOM 893 O O . CYS A 1 115 ? 1.620 5.465 3.001 1.00 94.44 115 CYS A O 1
ATOM 895 N N . ALA A 1 116 ? 1.222 6.943 1.361 1.00 96.81 116 ALA A N 1
ATOM 896 C CA . ALA A 1 116 ? 2.564 7.495 1.296 1.00 96.81 116 ALA A CA 1
ATOM 897 C C . ALA A 1 116 ? 2.529 9.009 1.050 1.00 96.81 116 ALA A C 1
ATOM 899 O O . ALA A 1 116 ? 1.513 9.561 0.635 1.00 96.81 116 ALA A O 1
ATOM 900 N N . HIS A 1 117 ? 3.649 9.678 1.288 1.00 96.94 117 HIS A N 1
ATOM 901 C CA . HIS A 1 117 ? 3.880 11.059 0.873 1.00 96.94 117 HIS A CA 1
ATOM 902 C C . HIS A 1 117 ? 5.313 11.212 0.361 1.00 96.94 117 HIS A C 1
ATOM 904 O O . HIS A 1 117 ? 6.161 10.352 0.608 1.00 96.94 117 HIS A O 1
ATOM 910 N N . ILE A 1 118 ? 5.571 12.289 -0.380 1.00 96.62 118 ILE A N 1
ATOM 911 C CA . ILE A 1 118 ? 6.889 12.578 -0.949 1.00 96.62 118 ILE A CA 1
ATOM 912 C C . ILE A 1 118 ? 7.507 13.746 -0.187 1.00 96.62 118 ILE A C 1
ATOM 914 O O . ILE A 1 118 ? 6.893 14.806 -0.075 1.00 96.62 118 ILE A O 1
ATOM 918 N N . GLN A 1 119 ? 8.727 13.560 0.306 1.00 94.94 119 GLN A N 1
ATOM 919 C CA . GLN A 1 119 ? 9.518 14.598 0.959 1.00 94.94 119 GLN A CA 1
ATOM 920 C C . GLN A 1 119 ? 10.990 14.410 0.585 1.00 94.94 119 GLN A C 1
ATOM 922 O O . GLN A 1 119 ? 11.507 13.302 0.675 1.00 94.94 119 GLN A O 1
ATOM 927 N N . ASN A 1 120 ? 11.672 15.483 0.172 1.00 92.81 120 ASN A N 1
ATOM 928 C CA . ASN A 1 120 ? 13.105 15.467 -0.165 1.00 92.81 120 ASN A CA 1
ATOM 929 C C . ASN A 1 120 ? 13.500 14.335 -1.139 1.00 92.81 120 ASN A C 1
ATOM 931 O O . ASN A 1 120 ? 14.444 13.597 -0.878 1.00 92.81 120 ASN A O 1
ATOM 935 N N . GLU A 1 121 ? 12.739 14.158 -2.227 1.00 93.50 121 GLU A N 1
ATOM 936 C CA . GLU A 1 121 ? 12.933 13.085 -3.228 1.00 93.50 121 GLU A CA 1
ATOM 937 C C . GLU A 1 121 ? 12.839 11.649 -2.683 1.00 93.50 121 GLU A C 1
ATOM 939 O O . GLU A 1 121 ? 13.247 10.679 -3.333 1.00 93.50 121 GLU A O 1
ATOM 944 N N . ARG A 1 122 ? 12.258 11.493 -1.494 1.00 95.81 122 ARG A N 1
ATOM 945 C CA . ARG A 1 122 ? 11.970 10.204 -0.879 1.00 95.81 122 ARG A CA 1
ATOM 946 C C . ARG A 1 122 ? 10.471 10.012 -0.758 1.00 95.81 122 ARG A C 1
ATOM 948 O O . ARG A 1 122 ? 9.719 10.955 -0.526 1.00 95.81 122 ARG A O 1
ATOM 955 N N . ILE A 1 123 ? 10.047 8.772 -0.921 1.00 96.94 123 ILE A N 1
ATOM 956 C CA . ILE A 1 123 ? 8.694 8.309 -0.661 1.00 96.94 123 ILE A CA 1
ATOM 957 C C . ILE A 1 123 ? 8.713 7.742 0.754 1.00 96.94 123 ILE A C 1
ATOM 959 O O . ILE A 1 123 ? 9.524 6.866 1.054 1.00 96.94 123 ILE A O 1
ATOM 963 N N . LEU A 1 124 ? 7.838 8.244 1.620 1.00 96.62 124 LEU A N 1
ATOM 964 C CA . LEU A 1 124 ? 7.714 7.816 3.011 1.00 96.62 124 LEU A CA 1
ATOM 965 C C . LEU A 1 124 ? 6.308 7.282 3.258 1.00 96.62 124 LEU A C 1
ATOM 967 O O . LEU A 1 124 ? 5.326 7.842 2.765 1.00 96.62 124 LEU A O 1
ATOM 971 N N . SER A 1 125 ? 6.195 6.219 4.053 1.00 96.25 125 SER A N 1
ATOM 972 C CA . SER A 1 125 ? 4.887 5.724 4.482 1.00 96.25 125 SER A CA 1
ATOM 973 C C . SER A 1 125 ? 4.239 6.712 5.451 1.00 96.25 125 SER A C 1
ATOM 975 O O . SER A 1 125 ? 4.885 7.215 6.368 1.00 96.25 125 SER A O 1
ATOM 977 N N . THR A 1 126 ? 2.943 6.962 5.289 1.00 95.44 126 THR A N 1
ATOM 978 C CA . THR A 1 126 ? 2.154 7.683 6.299 1.00 95.44 126 THR A CA 1
ATOM 979 C C . THR A 1 126 ? 1.776 6.743 7.447 1.00 95.44 126 THR A C 1
ATOM 981 O O . THR A 1 126 ? 1.908 5.520 7.331 1.00 95.44 126 THR A O 1
ATOM 984 N N . VAL A 1 127 ? 1.219 7.302 8.529 1.00 92.44 127 VAL A N 1
ATOM 985 C CA . VAL A 1 127 ? 0.621 6.517 9.625 1.00 92.44 127 VAL A CA 1
ATOM 986 C C . VAL A 1 127 ? -0.475 5.585 9.098 1.00 92.44 127 VAL A C 1
ATOM 988 O O . VAL A 1 127 ? -0.517 4.415 9.469 1.00 92.44 127 VAL A O 1
ATOM 991 N N . LEU A 1 128 ? -1.328 6.069 8.186 1.00 91.38 128 LEU A N 1
ATOM 992 C CA . LEU A 1 128 ? -2.367 5.246 7.564 1.00 91.38 128 LEU A CA 1
ATOM 993 C C . LEU A 1 128 ? -1.759 4.106 6.740 1.00 91.38 128 LEU A C 1
ATOM 995 O O . LEU A 1 128 ? -2.219 2.976 6.856 1.00 91.38 128 LEU A O 1
ATOM 999 N N . GLY A 1 129 ? -0.716 4.377 5.948 1.00 93.12 129 GLY A N 1
ATOM 1000 C CA . GLY A 1 129 ? -0.019 3.353 5.166 1.00 93.12 129 GLY A CA 1
ATOM 1001 C C . GLY A 1 129 ? 0.613 2.273 6.043 1.00 93.12 129 GLY A C 1
ATOM 1002 O O . GLY A 1 129 ? 0.454 1.084 5.769 1.00 93.12 129 GLY A O 1
ATOM 1003 N N . GLN A 1 130 ? 1.244 2.670 7.152 1.00 93.75 130 GLN A N 1
ATOM 1004 C CA . GLN A 1 130 ? 1.814 1.736 8.127 1.00 93.75 130 GLN A CA 1
ATOM 1005 C C . GLN A 1 130 ? 0.724 0.881 8.782 1.00 93.75 130 GLN A C 1
ATOM 1007 O O . GLN A 1 130 ? 0.847 -0.342 8.834 1.00 93.75 130 GLN A O 1
ATOM 1012 N N . ARG A 1 131 ? -0.374 1.505 9.231 1.00 91.38 131 ARG A N 1
ATOM 1013 C CA . ARG A 1 131 ? -1.529 0.804 9.814 1.00 91.38 131 ARG A CA 1
ATOM 1014 C C . ARG A 1 131 ? -2.177 -0.146 8.809 1.00 91.38 131 ARG A C 1
ATOM 1016 O O . ARG A 1 131 ? -2.477 -1.286 9.153 1.00 91.38 131 ARG A O 1
ATOM 1023 N N . TYR A 1 132 ? -2.335 0.278 7.559 1.00 92.06 132 TYR A N 1
ATOM 1024 C CA . TYR A 1 132 ? -2.847 -0.583 6.500 1.00 92.06 132 TYR A CA 1
ATOM 1025 C C . TYR A 1 132 ? -1.957 -1.817 6.324 1.00 92.06 132 TYR A C 1
ATOM 1027 O O . TYR A 1 132 ? -2.471 -2.929 6.344 1.00 92.06 132 TYR A O 1
ATOM 1035 N N . VAL A 1 133 ? -0.632 -1.655 6.251 1.00 92.75 133 VAL A N 1
ATOM 1036 C CA . VAL A 1 133 ? 0.302 -2.788 6.132 1.00 92.75 133 VAL A CA 1
ATOM 1037 C C . VAL A 1 133 ? 0.245 -3.723 7.345 1.00 92.75 133 VAL A C 1
ATOM 1039 O O . VAL A 1 133 ? 0.281 -4.938 7.175 1.00 92.75 133 VAL A O 1
ATOM 1042 N N . GLN A 1 134 ? 0.154 -3.178 8.558 1.00 89.62 134 GLN A N 1
ATOM 1043 C CA . GLN A 1 134 ? 0.182 -3.963 9.797 1.00 89.62 134 GLN A CA 1
ATOM 1044 C C . GLN A 1 134 ? -1.112 -4.738 10.060 1.00 89.62 134 GLN A C 1
ATOM 1046 O O . GLN A 1 134 ? -1.061 -5.835 10.609 1.00 89.62 134 GLN A O 1
ATOM 1051 N N . VAL A 1 135 ? -2.265 -4.151 9.726 1.00 86.00 135 VAL A N 1
ATOM 1052 C CA . VAL A 1 135 ? -3.569 -4.641 10.205 1.00 86.00 135 VAL A CA 1
ATOM 1053 C C . VAL A 1 135 ? -4.571 -4.885 9.074 1.00 86.00 135 VAL A C 1
ATOM 1055 O O . VAL A 1 135 ? -5.451 -5.734 9.200 1.00 86.00 135 VAL A O 1
ATOM 1058 N N . GLY A 1 136 ? -4.462 -4.142 7.971 1.00 80.25 136 GLY A N 1
ATOM 1059 C CA . GLY A 1 136 ? -5.415 -4.170 6.855 1.00 80.25 136 GLY A CA 1
ATOM 1060 C C . GLY A 1 136 ? -4.984 -5.025 5.659 1.00 80.25 136 GLY A C 1
ATOM 1061 O O . GLY A 1 136 ? -5.833 -5.446 4.868 1.00 80.25 136 GLY A O 1
ATOM 1062 N N . LEU A 1 137 ? -3.684 -5.285 5.515 1.00 85.25 137 LEU A N 1
ATOM 1063 C CA . LEU A 1 137 ? -3.109 -6.006 4.389 1.00 85.25 137 LEU A CA 1
ATOM 1064 C C . LEU A 1 137 ? -3.425 -7.497 4.509 1.00 85.25 137 LEU A C 1
ATOM 1066 O O . LEU A 1 137 ? -2.854 -8.213 5.328 1.00 85.25 137 LEU A O 1
ATOM 1070 N N . ARG A 1 138 ? -4.324 -7.979 3.655 1.00 71.81 138 ARG A N 1
ATOM 1071 C CA . ARG A 1 138 ? -4.553 -9.412 3.463 1.00 71.81 138 ARG A CA 1
ATOM 1072 C C . ARG A 1 138 ? -3.883 -9.814 2.159 1.00 71.81 138 ARG A C 1
ATOM 1074 O O . ARG A 1 138 ? -4.350 -9.445 1.081 1.00 71.81 138 ARG A O 1
ATOM 1081 N N . LEU A 1 139 ? -2.751 -10.499 2.272 1.00 61.62 139 LEU A N 1
ATOM 1082 C CA . LEU A 1 139 ? -2.137 -11.182 1.140 1.00 61.62 139 LEU A CA 1
ATOM 1083 C C . LEU A 1 139 ? -2.967 -12.453 0.924 1.00 61.62 139 LEU A C 1
ATOM 1085 O O . LEU A 1 139 ? -2.991 -13.316 1.799 1.00 61.62 139 LEU A O 1
ATOM 1089 N N . ALA A 1 140 ? -3.756 -12.456 -0.151 1.00 49.16 140 ALA A N 1
ATOM 1090 C CA . ALA A 1 140 ? -4.595 -13.582 -0.555 1.00 49.16 140 ALA A CA 1
ATOM 1091 C C . ALA A 1 140 ? -3.746 -14.737 -1.095 1.00 49.16 140 ALA A C 1
ATOM 1093 O O . ALA A 1 140 ? -2.702 -14.438 -1.723 1.00 49.16 140 ALA A O 1
#

Foldseek 3Di:
DPPPPPCVVVVCPVVVVVVVVVCVVVVVQDDPPDGNDDDDPVPVVCVVVVVVVVLQVLLVVCVVQDDPLLLVLLLVQLVDQVAAALVRSLVSSVVSPNPNVCSVVSLVSCVVSQQWDDDPNGIHGDPSSNCSNVPSDDPD

Radius of gyration: 19.8 Å; chains: 1; bounding box: 45×29×55 Å

pLDDT: mean 76.16, std 20.92, range [2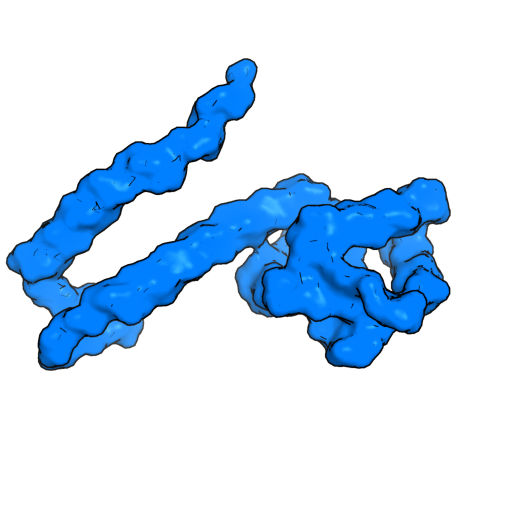8.53, 96.94]

Sequence (140 aa):
MILLLVTVPFVFRSQLAKLIALIQMAKIKKLGPIEFEQNPPIAEIIALVTQQVQESVVFEYLNQFLVLRTKNLLAVLARNNDGLSIADFRSLALSFGVPPENVDVTISAIVQANCAHIQNERILSTVLGQRYVQVGLRLA

Secondary structure (DSSP, 8-state):
--TTSSSHHHHHHHHHHHHHHHHHHTT--EETTEE--SS--HHHHHHHHHHHHHHHHHHHHHHHHS-HHHHHHHHHHHH-TT-EEHHHHHHHHHHTT--GGGHHHHHHHHHHTTSEEEETTEEEE-HHHHHIIIII----